Protein AF-A0A645CLB5-F1 (afdb_monomer_lite)

Organism: NCBI:txid1076179

Sequence (148 aa):
MIAGIDREADINIFFQENDLENLSQGNQISGFLIREYRLENLGNIKTSIDNQRQNLNGFGISIDDKNYWGIDSGFSLDVFIGEEFFRNLLQNKQTGCRQSIRDGSKIHLYADPHSFDYQTGVDYLEFCRDLILRQNNIPPKTPPCDGV

Structure (mmCIF, N/CA/C/O backbone):
data_AF-A0A645CLB5-F1
#
_entry.id   AF-A0A645CLB5-F1
#
loop_
_atom_site.group_PDB
_atom_site.id
_atom_site.type_symbol
_atom_site.label_atom_id
_atom_site.label_alt_id
_atom_site.label_comp_id
_atom_site.label_asym_id
_atom_site.label_entity_id
_atom_site.label_seq_id
_atom_site.pdbx_PDB_ins_code
_atom_site.Cartn_x
_atom_site.Cartn_y
_atom_site.Cartn_z
_atom_site.occupancy
_atom_site.B_iso_or_equiv
_atom_site.auth_seq_id
_atom_site.auth_comp_id
_atom_site.auth_asym_id
_atom_site.auth_atom_id
_atom_site.pdbx_PDB_model_num
ATOM 1 N N . MET A 1 1 ? -0.665 -8.200 -1.549 1.00 93.44 1 MET A N 1
ATOM 2 C CA . MET A 1 1 ? -0.470 -6.732 -1.606 1.00 93.44 1 MET A CA 1
ATOM 3 C C . MET A 1 1 ? 0.557 -6.347 -2.671 1.00 93.44 1 MET A C 1
ATOM 5 O O . MET A 1 1 ? 1.582 -7.018 -2.792 1.00 93.44 1 MET A O 1
ATOM 9 N N . ILE A 1 2 ? 0.317 -5.260 -3.409 1.00 93.50 2 ILE A N 1
ATOM 10 C CA . ILE A 1 2 ? 1.296 -4.619 -4.308 1.00 93.50 2 ILE A CA 1
ATOM 11 C C . ILE A 1 2 ? 1.291 -3.106 -4.075 1.00 93.50 2 ILE A C 1
ATOM 13 O O . ILE A 1 2 ? 0.246 -2.539 -3.763 1.00 93.50 2 ILE A O 1
ATOM 17 N N . ALA A 1 3 ? 2.448 -2.459 -4.189 1.00 93.81 3 ALA A N 1
ATOM 18 C CA . ALA A 1 3 ? 2.573 -1.023 -4.000 1.00 93.81 3 ALA A CA 1
ATOM 19 C C . ALA A 1 3 ? 3.469 -0.363 -5.051 1.00 93.81 3 ALA A C 1
ATOM 21 O O . ALA A 1 3 ? 4.414 -0.966 -5.571 1.00 93.81 3 ALA A O 1
ATOM 22 N N . GLY A 1 4 ? 3.176 0.905 -5.316 1.00 91.25 4 GLY A N 1
ATOM 23 C CA . GLY A 1 4 ? 3.893 1.758 -6.250 1.00 91.25 4 GLY A CA 1
ATOM 24 C C . GLY A 1 4 ? 4.309 3.073 -5.605 1.00 91.25 4 GLY A C 1
ATOM 25 O O . GLY A 1 4 ? 3.573 3.621 -4.789 1.00 91.25 4 GLY A O 1
ATOM 26 N N . ILE A 1 5 ? 5.499 3.561 -5.954 1.00 88.81 5 ILE A N 1
ATOM 27 C CA . ILE A 1 5 ? 5.908 4.946 -5.710 1.00 88.81 5 ILE A CA 1
ATOM 28 C C . ILE A 1 5 ? 5.826 5.693 -7.034 1.00 88.81 5 ILE A C 1
ATOM 30 O O . ILE A 1 5 ? 6.552 5.364 -7.987 1.00 88.81 5 ILE A O 1
ATOM 34 N N . ASP A 1 6 ? 4.975 6.710 -7.070 1.00 83.56 6 ASP A N 1
ATOM 35 C CA . ASP A 1 6 ? 4.764 7.528 -8.255 1.00 83.56 6 ASP A CA 1
ATOM 36 C C . ASP A 1 6 ? 5.853 8.611 -8.425 1.00 83.56 6 ASP A C 1
ATOM 38 O O . ASP A 1 6 ? 6.895 8.629 -7.756 1.00 83.56 6 ASP A O 1
ATOM 42 N N . ARG A 1 7 ? 5.654 9.516 -9.392 1.00 75.88 7 ARG A N 1
ATOM 43 C CA . ARG A 1 7 ? 6.591 10.619 -9.673 1.00 75.88 7 ARG A CA 1
ATOM 44 C C . ARG A 1 7 ? 6.575 11.715 -8.609 1.00 75.88 7 ARG A C 1
ATOM 46 O O . ARG A 1 7 ? 7.570 12.428 -8.486 1.00 75.88 7 ARG A O 1
ATOM 53 N N . GLU A 1 8 ? 5.479 11.848 -7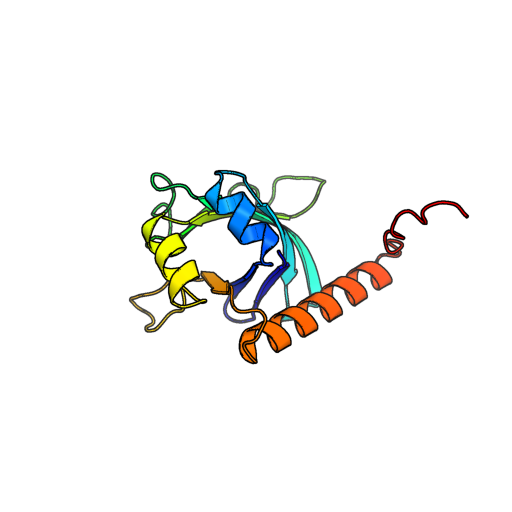.875 1.00 77.31 8 GLU A N 1
ATOM 54 C CA . GLU A 1 8 ? 5.294 12.828 -6.800 1.00 77.31 8 GLU A CA 1
ATOM 55 C C . GLU A 1 8 ? 5.826 12.304 -5.454 1.00 77.31 8 GLU A C 1
ATOM 57 O O . GLU A 1 8 ? 5.899 13.042 -4.468 1.00 77.31 8 GLU A O 1
ATOM 62 N N . ALA A 1 9 ? 6.324 11.062 -5.457 1.00 76.38 9 ALA A N 1
ATOM 63 C CA . ALA A 1 9 ? 6.777 10.312 -4.295 1.00 76.38 9 ALA A CA 1
ATOM 64 C C . ALA A 1 9 ? 5.645 10.002 -3.307 1.00 76.38 9 ALA A C 1
ATOM 66 O O . ALA A 1 9 ? 5.910 9.840 -2.110 1.00 76.38 9 ALA A O 1
ATOM 67 N N . ASP A 1 10 ? 4.419 9.901 -3.814 1.00 85.50 10 ASP A N 1
ATOM 68 C CA . ASP A 1 10 ? 3.314 9.291 -3.097 1.00 85.50 10 ASP A CA 1
ATOM 69 C C . ASP A 1 10 ? 3.365 7.766 -3.302 1.00 85.50 10 ASP A C 1
ATOM 71 O O . ASP A 1 10 ? 3.825 7.248 -4.325 1.00 85.50 10 ASP A O 1
ATOM 75 N N . ILE A 1 11 ? 2.968 7.038 -2.263 1.00 89.50 11 ILE A N 1
ATOM 76 C CA . ILE A 1 11 ? 3.005 5.584 -2.166 1.00 89.50 11 ILE A CA 1
ATOM 77 C C . ILE A 1 11 ? 1.573 5.078 -2.252 1.00 89.50 11 ILE A C 1
ATOM 79 O O . ILE A 1 11 ? 0.787 5.261 -1.324 1.00 89.50 11 ILE A O 1
ATOM 83 N N . ASN A 1 12 ? 1.243 4.406 -3.346 1.00 92.25 12 ASN A N 1
ATOM 84 C CA . ASN A 1 12 ? -0.051 3.769 -3.542 1.00 92.25 12 ASN A CA 1
ATOM 85 C C . ASN A 1 12 ? 0.060 2.294 -3.142 1.00 92.25 12 ASN A C 1
ATOM 87 O O . ASN A 1 12 ? 0.892 1.574 -3.688 1.00 92.25 12 ASN A O 1
ATOM 91 N N . ILE A 1 13 ? -0.752 1.844 -2.184 1.00 94.19 13 ILE A N 1
ATOM 92 C CA . ILE A 1 13 ? -0.745 0.477 -1.652 1.00 94.19 13 ILE A CA 1
ATOM 93 C C . ILE A 1 13 ? -2.097 -0.175 -1.928 1.00 94.19 13 ILE A C 1
ATOM 95 O O . ILE A 1 13 ? -3.129 0.287 -1.441 1.00 94.19 13 ILE A O 1
ATOM 99 N N . PHE A 1 14 ? -2.078 -1.278 -2.669 1.00 96.12 14 PHE A N 1
ATOM 100 C CA . PHE A 1 14 ? -3.264 -2.029 -3.061 1.00 96.12 14 PHE A CA 1
ATOM 101 C C . PHE A 1 14 ? -3.308 -3.359 -2.303 1.00 96.12 14 PHE A C 1
ATOM 103 O O . PHE A 1 14 ? -2.432 -4.223 -2.457 1.00 96.12 14 PHE A O 1
ATOM 110 N N . PHE A 1 15 ? -4.334 -3.514 -1.467 1.00 95.50 15 PHE A N 1
ATOM 111 C CA . PHE A 1 15 ? -4.577 -4.719 -0.678 1.00 95.50 15 PHE A CA 1
ATOM 112 C C . PHE A 1 15 ? -5.519 -5.664 -1.415 1.00 95.50 15 PHE A C 1
ATOM 114 O O . PHE A 1 15 ? -6.541 -5.238 -1.951 1.00 95.50 15 PHE A O 1
ATOM 121 N N . GLN A 1 16 ? -5.195 -6.951 -1.409 1.00 92.62 16 GLN A N 1
ATOM 122 C CA . GLN A 1 16 ? -6.129 -8.021 -1.748 1.00 92.62 16 GLN A CA 1
ATOM 123 C C . GLN A 1 16 ? -7.034 -8.313 -0.544 1.00 92.62 16 GLN A C 1
ATOM 125 O O . GLN A 1 16 ? -6.692 -7.986 0.593 1.00 92.62 16 GLN A O 1
ATOM 130 N N . GLU A 1 17 ? -8.166 -8.978 -0.768 1.00 88.69 17 GLU A N 1
ATOM 131 C CA . GLU A 1 17 ? -9.126 -9.307 0.297 1.00 88.69 17 GLU A CA 1
ATOM 132 C C . GLU A 1 17 ? -8.471 -10.080 1.457 1.00 88.69 17 GLU A C 1
ATOM 134 O O . GLU A 1 17 ? -8.587 -9.684 2.618 1.00 88.69 17 GLU A O 1
ATOM 139 N N . ASN A 1 18 ? -7.652 -11.086 1.134 1.00 92.94 18 ASN A N 1
ATOM 140 C CA . ASN A 1 18 ? -6.897 -11.859 2.124 1.00 92.94 18 ASN A CA 1
ATOM 141 C C . ASN A 1 18 ? -5.873 -11.013 2.901 1.00 92.94 18 ASN A C 1
ATOM 143 O O . ASN A 1 18 ? -5.543 -11.343 4.040 1.00 92.94 18 ASN A O 1
ATOM 147 N N . ASP A 1 19 ? -5.341 -9.932 2.321 1.00 95.19 19 ASP A N 1
ATOM 148 C CA . ASP A 1 19 ? -4.411 -9.054 3.041 1.00 95.19 19 ASP A CA 1
ATOM 149 C C . ASP A 1 19 ? -5.141 -8.331 4.185 1.00 95.19 19 ASP A C 1
ATOM 151 O O . ASP A 1 19 ? -4.623 -8.233 5.296 1.00 95.19 19 ASP A O 1
ATOM 155 N N . LEU A 1 20 ? -6.364 -7.855 3.927 1.00 94.94 20 LEU A N 1
ATOM 156 C CA . LEU A 1 20 ? -7.180 -7.127 4.903 1.00 94.94 20 LEU A CA 1
ATOM 157 C C . LEU A 1 20 ? -7.643 -8.035 6.043 1.00 94.94 20 LEU A C 1
ATOM 159 O O . LEU A 1 20 ? -7.608 -7.624 7.205 1.00 94.94 20 LEU A O 1
ATOM 163 N N . GLU A 1 21 ? -8.032 -9.274 5.730 1.00 95.06 21 GLU A N 1
ATOM 164 C CA . GLU A 1 21 ? -8.374 -10.269 6.748 1.00 95.06 21 GLU A CA 1
ATOM 165 C C . GLU A 1 21 ? -7.180 -10.523 7.677 1.00 95.06 21 GLU A C 1
ATOM 167 O O . GLU A 1 21 ? -7.298 -10.399 8.897 1.00 95.06 21 GLU A O 1
ATOM 172 N N . ASN A 1 22 ? -6.002 -10.777 7.110 1.00 96.00 22 ASN A N 1
ATOM 173 C CA . ASN A 1 22 ? -4.791 -11.010 7.889 1.00 96.00 22 ASN A CA 1
ATOM 174 C C . ASN A 1 22 ? -4.397 -9.798 8.751 1.00 96.00 22 ASN A C 1
ATOM 176 O O . ASN A 1 22 ? -4.041 -9.971 9.918 1.00 96.00 22 ASN A O 1
ATOM 180 N N . LEU A 1 23 ? -4.497 -8.574 8.218 1.00 96.06 23 LEU A N 1
ATOM 181 C CA . LEU A 1 23 ? -4.254 -7.351 8.993 1.00 96.06 23 LEU A CA 1
ATOM 182 C C . LEU A 1 23 ? -5.213 -7.239 10.182 1.00 96.06 23 LEU A C 1
ATOM 184 O O . LEU A 1 23 ? -4.782 -6.904 11.284 1.00 96.06 23 LEU A O 1
ATOM 188 N N . SER A 1 24 ? -6.496 -7.564 9.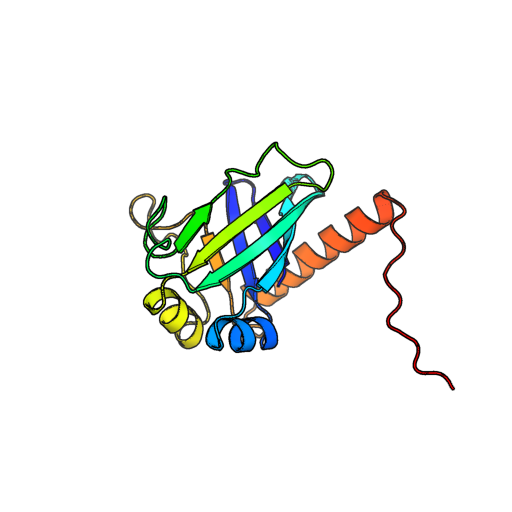989 1.00 94.94 24 SER A N 1
ATOM 189 C CA . SER A 1 24 ? -7.502 -7.525 11.060 1.00 94.94 24 SER A CA 1
ATOM 190 C C . SER A 1 24 ? -7.222 -8.520 12.195 1.00 94.94 24 SER A C 1
ATOM 192 O O . SER A 1 24 ? -7.632 -8.292 13.332 1.00 94.94 24 SER A O 1
ATOM 194 N N . GLN A 1 25 ? -6.471 -9.587 11.907 1.00 95.81 25 GLN A N 1
ATOM 195 C CA . GLN A 1 25 ? -6.005 -10.576 12.883 1.00 95.81 25 GLN A CA 1
ATOM 196 C C . GLN A 1 25 ? -4.695 -10.163 13.580 1.00 95.81 25 GLN A C 1
ATOM 198 O O . GLN A 1 25 ? -4.184 -10.901 14.420 1.00 95.81 25 GLN A O 1
ATOM 203 N N . GLY A 1 26 ? -4.145 -8.989 13.250 1.00 93.25 26 GLY A N 1
ATOM 204 C CA . GLY A 1 26 ? -2.892 -8.476 13.806 1.00 93.25 26 GLY A CA 1
ATOM 205 C C . GLY A 1 26 ? -1.634 -8.978 13.093 1.00 93.25 26 GLY A C 1
ATOM 206 O O . GLY A 1 26 ? -0.527 -8.734 13.574 1.00 93.25 26 GLY A O 1
ATOM 207 N N . ASN A 1 27 ? -1.773 -9.662 11.953 1.00 96.12 27 ASN A N 1
ATOM 208 C CA . ASN A 1 27 ? -0.626 -10.128 11.180 1.00 96.12 27 ASN A CA 1
ATOM 209 C C . ASN A 1 27 ? 0.004 -8.978 10.385 1.00 96.12 27 ASN A C 1
ATOM 211 O O . ASN A 1 27 ? -0.678 -8.065 9.921 1.00 96.12 27 ASN A O 1
ATOM 215 N N . GLN A 1 28 ? 1.319 -9.052 10.179 1.00 95.62 28 GLN A N 1
ATOM 216 C CA . GLN A 1 28 ? 2.017 -8.183 9.235 1.00 95.62 28 GLN A CA 1
ATOM 217 C C . GLN A 1 28 ? 1.912 -8.768 7.822 1.00 95.62 28 GLN A C 1
ATOM 219 O O . GLN A 1 28 ? 2.184 -9.950 7.615 1.00 95.62 28 GLN A O 1
ATOM 224 N N . ILE A 1 29 ? 1.579 -7.929 6.842 1.00 95.62 29 ILE A N 1
ATOM 225 C CA . ILE A 1 29 ? 1.507 -8.311 5.428 1.00 95.62 29 ILE A CA 1
ATOM 226 C C . ILE A 1 29 ? 2.703 -7.765 4.672 1.00 95.62 29 ILE A C 1
ATOM 228 O O . ILE A 1 29 ? 3.132 -6.648 4.926 1.00 95.62 29 ILE A O 1
ATOM 232 N N . SER A 1 30 ? 3.245 -8.552 3.742 1.00 93.31 30 SER A N 1
ATOM 233 C CA . SER A 1 30 ? 4.339 -8.143 2.856 1.00 93.31 30 SER A CA 1
ATOM 234 C C . SER A 1 30 ? 3.876 -8.106 1.401 1.00 93.31 30 SER A C 1
ATOM 236 O O . SER A 1 30 ? 3.041 -8.907 0.985 1.00 93.31 30 SER A O 1
ATOM 238 N N . GLY A 1 31 ? 4.433 -7.191 0.616 1.00 91.50 31 GLY A N 1
ATOM 239 C CA . GLY A 1 31 ? 4.134 -7.036 -0.802 1.00 91.50 31 GLY A CA 1
ATOM 240 C C . GLY A 1 31 ? 5.308 -6.463 -1.583 1.00 91.50 31 GLY A C 1
ATOM 241 O O . GLY A 1 31 ? 6.330 -6.085 -1.010 1.00 91.50 31 GLY A O 1
ATOM 242 N N . PHE A 1 32 ? 5.144 -6.403 -2.902 1.00 90.31 32 PHE A N 1
ATOM 243 C CA . PHE A 1 32 ? 6.131 -5.811 -3.804 1.00 90.31 32 PHE A CA 1
ATOM 244 C C . PHE A 1 32 ? 6.040 -4.292 -3.787 1.00 90.31 32 PHE A C 1
ATOM 246 O O . PHE A 1 32 ? 4.936 -3.749 -3.769 1.00 90.31 32 PHE A O 1
ATOM 253 N N . LEU A 1 33 ? 7.191 -3.625 -3.860 1.00 90.44 33 LEU A N 1
ATOM 254 C CA . LEU A 1 33 ? 7.274 -2.180 -3.997 1.00 90.44 33 LEU A CA 1
ATOM 255 C C . LEU A 1 33 ? 8.012 -1.788 -5.275 1.00 90.44 33 LEU A C 1
ATOM 257 O O . LEU A 1 33 ? 9.195 -2.089 -5.459 1.00 90.44 33 LEU A O 1
ATOM 261 N N . ILE A 1 34 ? 7.310 -1.065 -6.138 1.00 89.56 34 ILE A N 1
ATOM 262 C CA . ILE A 1 34 ? 7.782 -0.706 -7.473 1.00 89.56 34 ILE A CA 1
ATOM 263 C C . ILE A 1 34 ? 7.957 0.804 -7.564 1.00 89.56 34 ILE A C 1
ATOM 265 O O . ILE A 1 34 ? 7.082 1.570 -7.172 1.00 89.56 34 ILE A O 1
ATOM 269 N N . ARG A 1 35 ? 9.074 1.256 -8.135 1.00 86.81 35 ARG A N 1
ATOM 270 C CA . ARG A 1 35 ? 9.215 2.647 -8.575 1.00 86.81 35 ARG A CA 1
ATOM 271 C C . ARG A 1 35 ? 8.623 2.776 -9.972 1.00 86.81 35 ARG A C 1
ATOM 273 O O . ARG A 1 35 ? 9.278 2.443 -10.961 1.00 86.81 35 ARG A O 1
ATOM 280 N N . GLU A 1 36 ? 7.402 3.288 -10.054 1.00 84.12 36 GLU A N 1
ATOM 281 C CA . GLU A 1 36 ? 6.581 3.261 -11.269 1.00 84.12 36 GLU A CA 1
ATOM 282 C C . GLU A 1 36 ? 7.253 3.943 -12.461 1.00 84.12 36 GLU A C 1
ATOM 284 O O . GLU A 1 36 ? 7.298 3.412 -13.565 1.00 84.12 36 GLU A O 1
ATOM 289 N N . TYR A 1 37 ? 7.833 5.121 -12.244 1.00 78.00 37 TYR A N 1
ATOM 290 C CA . TYR A 1 37 ? 8.371 5.939 -13.331 1.00 78.00 37 TYR A CA 1
ATOM 291 C C . TYR A 1 37 ? 9.758 5.515 -13.823 1.00 78.00 37 TYR A C 1
ATOM 293 O O . TYR A 1 37 ? 10.213 6.032 -14.844 1.00 78.00 37 TYR A O 1
ATOM 301 N N . ARG A 1 38 ? 10.446 4.626 -13.097 1.00 80.69 38 ARG A N 1
ATOM 302 C CA . ARG A 1 38 ? 11.719 4.028 -13.535 1.00 80.69 38 ARG A CA 1
ATOM 303 C C . ARG A 1 38 ? 11.595 2.556 -13.890 1.00 80.69 38 ARG A C 1
ATOM 305 O O . ARG A 1 38 ? 12.567 2.009 -14.395 1.00 80.69 38 ARG A O 1
ATOM 312 N N . LEU A 1 39 ? 10.432 1.948 -13.642 1.00 79.06 39 LEU A N 1
ATOM 313 C CA . LEU A 1 39 ? 10.214 0.512 -13.802 1.00 79.06 39 LEU A CA 1
ATOM 314 C C . LEU A 1 39 ? 11.291 -0.279 -13.052 1.00 79.06 39 LEU A C 1
ATOM 316 O O . LEU A 1 39 ? 11.963 -1.138 -13.609 1.00 79.06 39 LEU A O 1
ATOM 320 N N . GLU A 1 40 ? 11.487 0.068 -11.782 1.00 80.06 40 GLU A N 1
ATOM 321 C CA . GLU A 1 40 ? 12.525 -0.506 -10.929 1.00 80.06 40 GLU A CA 1
ATOM 322 C C . GLU A 1 40 ? 11.869 -1.214 -9.741 1.00 80.06 40 GLU A C 1
ATOM 324 O O . GLU A 1 40 ? 10.999 -0.642 -9.076 1.00 80.06 40 GLU A O 1
ATOM 329 N N . ASN A 1 41 ? 12.282 -2.455 -9.465 1.00 77.38 41 ASN A N 1
ATOM 330 C CA . ASN A 1 41 ? 11.911 -3.120 -8.219 1.00 77.38 41 ASN A CA 1
ATOM 331 C C . ASN A 1 41 ? 12.773 -2.518 -7.117 1.00 77.38 41 ASN A C 1
ATOM 333 O O . ASN A 1 41 ? 13.986 -2.722 -7.108 1.00 77.38 41 ASN A O 1
ATOM 337 N N . LEU A 1 42 ? 12.147 -1.779 -6.207 1.00 76.44 42 LEU A N 1
ATOM 338 C CA . LEU A 1 42 ? 12.859 -1.263 -5.048 1.00 76.44 42 LEU A CA 1
ATOM 339 C C . LEU A 1 42 ? 13.109 -2.413 -4.078 1.00 76.44 42 LEU A C 1
ATOM 341 O O . LEU A 1 42 ? 14.238 -2.619 -3.634 1.00 76.44 42 LEU A O 1
ATOM 345 N N . GLY A 1 43 ? 12.071 -3.198 -3.807 1.00 84.75 43 GLY A N 1
ATOM 346 C CA . GLY A 1 43 ? 12.127 -4.354 -2.932 1.00 84.75 43 GLY A CA 1
ATOM 347 C C . GLY A 1 43 ? 10.751 -4.652 -2.356 1.00 84.75 43 GLY A C 1
ATOM 348 O O . GLY A 1 43 ? 9.779 -4.796 -3.098 1.00 84.75 43 GLY A O 1
ATOM 349 N N . ASN A 1 44 ? 10.663 -4.751 -1.033 1.00 88.12 44 ASN A N 1
ATOM 350 C CA . ASN A 1 44 ? 9.437 -5.133 -0.345 1.00 88.12 44 ASN A CA 1
ATOM 351 C C . ASN A 1 44 ? 8.846 -3.977 0.460 1.00 88.12 44 ASN A C 1
ATOM 353 O O . ASN A 1 44 ? 9.544 -3.106 0.974 1.00 88.12 44 ASN 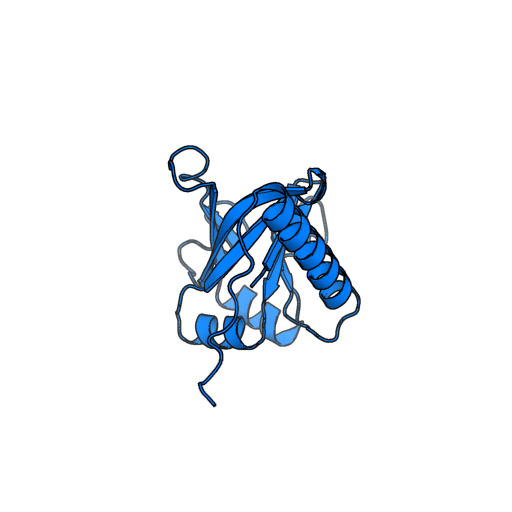A O 1
ATOM 357 N N . ILE A 1 45 ? 7.534 -4.021 0.622 1.00 90.94 45 ILE A N 1
ATOM 358 C CA . ILE A 1 45 ? 6.794 -3.191 1.562 1.00 90.94 45 ILE A CA 1
ATOM 359 C C . ILE A 1 45 ? 6.106 -4.106 2.566 1.00 90.94 45 ILE A C 1
ATOM 361 O O . ILE A 1 45 ? 5.601 -5.169 2.197 1.00 90.94 45 ILE A O 1
ATOM 365 N N . LYS A 1 46 ? 6.102 -3.713 3.834 1.00 94.31 46 LYS A N 1
ATOM 366 C CA . LYS A 1 46 ? 5.400 -4.414 4.901 1.00 94.31 46 LYS A CA 1
ATOM 367 C C . LYS A 1 46 ? 4.379 -3.495 5.531 1.00 94.31 46 LYS A C 1
ATOM 369 O O . LYS A 1 46 ? 4.633 -2.309 5.696 1.00 94.31 46 LYS A O 1
ATOM 374 N N . THR A 1 47 ? 3.240 -4.037 5.919 1.00 95.31 47 THR A N 1
ATOM 375 C CA . THR A 1 47 ? 2.156 -3.267 6.518 1.00 95.31 47 THR A CA 1
ATOM 376 C C . THR A 1 47 ? 1.630 -3.973 7.753 1.00 95.31 47 THR A C 1
ATOM 378 O O . THR A 1 47 ? 1.432 -5.187 7.739 1.00 95.31 47 THR A O 1
ATOM 381 N N . SER A 1 48 ? 1.398 -3.212 8.819 1.00 96.56 48 SER A N 1
ATOM 382 C CA . SER A 1 48 ? 0.785 -3.696 10.055 1.00 96.56 48 SER A CA 1
ATOM 383 C C . SER A 1 48 ? -0.110 -2.631 10.680 1.00 96.56 48 SER A C 1
ATOM 385 O O . SER A 1 48 ? 0.091 -1.433 10.470 1.00 96.56 48 SER A O 1
ATOM 387 N N . ILE A 1 49 ? -1.067 -3.063 11.500 1.00 96.25 49 ILE A N 1
ATOM 388 C CA . ILE A 1 49 ? -1.849 -2.158 12.344 1.00 96.25 49 ILE A CA 1
ATOM 389 C C . ILE A 1 49 ? -1.044 -1.861 13.615 1.00 96.25 49 ILE A C 1
ATOM 391 O O . ILE A 1 49 ? -0.682 -2.783 14.341 1.00 96.25 49 ILE A O 1
ATOM 395 N N . ASP A 1 50 ? -0.740 -0.589 13.880 1.00 95.38 50 ASP A N 1
ATOM 396 C CA . ASP A 1 50 ? 0.016 -0.167 15.067 1.00 95.38 50 ASP A CA 1
ATOM 397 C C . ASP A 1 50 ? -0.345 1.271 15.480 1.00 95.38 50 ASP A C 1
ATOM 399 O O . ASP A 1 50 ? 0.124 2.258 14.906 1.00 95.38 50 ASP A O 1
ATOM 403 N N . ASN A 1 51 ? -1.153 1.395 16.536 1.00 92.06 51 ASN A N 1
ATOM 404 C CA . ASN A 1 51 ? -1.597 2.686 17.065 1.00 92.06 51 ASN A CA 1
ATOM 405 C C . ASN A 1 51 ? -0.488 3.510 17.736 1.00 92.06 51 ASN A C 1
ATOM 407 O O . ASN A 1 51 ? -0.655 4.721 17.893 1.00 92.06 51 ASN A O 1
ATOM 411 N N . GLN A 1 52 ? 0.611 2.887 18.167 1.00 91.62 52 GLN A N 1
ATOM 412 C CA . GLN A 1 52 ? 1.732 3.600 18.783 1.00 91.62 52 GLN A CA 1
ATOM 413 C C . GLN A 1 52 ? 2.616 4.234 17.711 1.00 91.62 52 GLN A C 1
ATOM 415 O O . GLN A 1 52 ? 3.116 5.344 17.891 1.00 91.62 52 GLN A O 1
ATOM 420 N N . ARG A 1 53 ? 2.789 3.540 16.582 1.00 89.75 53 ARG A N 1
ATOM 421 C CA . ARG A 1 53 ? 3.668 3.969 15.489 1.00 89.75 53 ARG A CA 1
ATOM 422 C C . ARG A 1 53 ? 2.959 4.743 14.384 1.00 89.75 53 ARG A C 1
ATOM 424 O O . ARG A 1 53 ? 3.644 5.408 13.613 1.00 89.75 53 ARG A O 1
ATOM 431 N N . GLN A 1 54 ? 1.626 4.756 14.328 1.00 84.75 54 GLN A N 1
ATOM 432 C CA . GLN A 1 54 ? 0.844 5.438 13.277 1.00 84.75 54 GLN A CA 1
ATOM 433 C C . GLN A 1 54 ? 1.171 6.933 13.064 1.00 84.75 54 GLN A C 1
ATOM 435 O O . GLN A 1 54 ? 0.892 7.468 11.997 1.00 84.75 54 GLN A O 1
ATOM 440 N N . ASN A 1 55 ? 1.763 7.611 14.058 1.00 83.50 55 ASN A N 1
ATOM 441 C CA . ASN A 1 55 ? 2.069 9.048 14.021 1.00 83.50 55 ASN A CA 1
ATOM 442 C C . ASN A 1 55 ? 3.579 9.365 14.032 1.00 83.50 55 ASN A C 1
ATOM 444 O O . ASN A 1 55 ? 3.974 10.455 14.437 1.00 83.50 55 ASN A O 1
ATOM 448 N N . LEU A 1 56 ? 4.444 8.424 13.625 1.00 82.50 56 LEU A N 1
ATOM 449 C CA . LEU A 1 56 ? 5.901 8.647 13.592 1.00 82.50 56 LEU A CA 1
ATOM 450 C C . LEU A 1 56 ? 6.309 9.791 12.648 1.00 82.50 56 LEU A C 1
ATOM 452 O O . LEU A 1 56 ? 7.097 10.656 13.021 1.00 82.50 56 LEU A O 1
ATOM 456 N N . ASN A 1 57 ? 5.791 9.782 11.421 1.00 75.81 57 ASN A N 1
ATOM 457 C CA . ASN A 1 57 ? 6.075 10.777 10.377 1.00 75.81 57 ASN A CA 1
ATOM 458 C C . ASN A 1 57 ? 4.862 11.060 9.473 1.00 75.81 57 ASN A C 1
ATOM 460 O O . ASN A 1 57 ? 5.004 11.629 8.391 1.00 75.81 57 ASN A O 1
ATOM 464 N N . GLY A 1 58 ? 3.672 10.668 9.918 1.00 73.25 58 GLY A N 1
ATOM 465 C CA . GLY A 1 58 ? 2.411 10.904 9.233 1.00 73.25 58 GLY A CA 1
ATOM 466 C C . GLY A 1 58 ? 1.283 11.097 10.238 1.00 73.25 58 GLY A C 1
ATOM 467 O O . GLY A 1 58 ? 1.522 11.156 11.444 1.00 73.25 58 GLY A O 1
ATOM 468 N N . PHE A 1 59 ? 0.060 11.226 9.734 1.00 79.56 59 PHE A N 1
ATOM 469 C CA . PHE A 1 59 ? -1.143 11.356 10.550 1.00 79.56 59 PHE A CA 1
ATOM 470 C C . PHE A 1 59 ? -1.999 10.106 10.352 1.00 79.56 59 PHE A C 1
ATOM 472 O O . PHE A 1 59 ? -2.593 9.924 9.290 1.00 79.56 59 PHE A O 1
ATOM 479 N N . GLY A 1 60 ? -1.980 9.210 11.339 1.00 81.81 60 GLY A N 1
ATOM 480 C CA . GLY A 1 60 ? -2.713 7.941 11.335 1.00 81.81 60 GLY A CA 1
ATOM 481 C C . GLY A 1 60 ? -2.186 6.852 10.393 1.00 81.81 60 GLY A C 1
ATOM 482 O O . GLY A 1 60 ? -2.595 5.696 10.506 1.00 81.81 60 GLY A O 1
ATOM 483 N N . ILE A 1 61 ? -1.257 7.189 9.498 1.00 87.56 61 ILE A N 1
ATOM 484 C CA . ILE A 1 61 ? -0.480 6.244 8.693 1.00 87.56 61 ILE A CA 1
ATOM 485 C C . ILE A 1 61 ? 0.955 6.761 8.633 1.00 87.56 61 ILE A C 1
ATOM 487 O O . ILE A 1 61 ? 1.173 7.903 8.219 1.00 87.56 61 ILE A O 1
ATOM 491 N N . SER A 1 62 ? 1.926 5.932 9.005 1.00 88.31 62 SER A N 1
ATOM 492 C CA . SER A 1 62 ? 3.345 6.296 9.010 1.00 88.31 62 SER A CA 1
ATOM 493 C C . SER A 1 62 ? 4.213 5.286 8.266 1.00 88.31 62 SER A C 1
ATOM 495 O O . SER A 1 62 ? 3.789 4.166 7.979 1.00 88.31 62 SER A O 1
ATOM 497 N N . ILE A 1 63 ? 5.444 5.703 7.977 1.00 87.88 63 ILE A N 1
ATOM 498 C CA . ILE A 1 63 ? 6.505 4.894 7.377 1.00 87.88 63 ILE A CA 1
ATOM 499 C C . ILE A 1 63 ? 7.692 4.834 8.338 1.00 87.88 63 ILE A C 1
ATOM 501 O O . ILE A 1 63 ? 8.098 5.864 8.872 1.00 87.88 63 ILE A O 1
ATOM 505 N N . ASP A 1 64 ? 8.309 3.668 8.494 1.00 86.31 64 ASP A N 1
ATOM 506 C CA . ASP A 1 64 ? 9.702 3.571 8.933 1.00 86.31 64 ASP A CA 1
ATOM 507 C C . ASP A 1 64 ? 10.560 3.096 7.754 1.00 86.31 64 ASP A C 1
ATOM 509 O O . ASP A 1 64 ? 10.388 1.998 7.219 1.00 86.31 64 ASP A O 1
ATOM 513 N N . ASP A 1 65 ? 11.464 3.973 7.326 1.00 75.25 65 ASP A N 1
ATOM 514 C CA . ASP A 1 65 ? 12.410 3.767 6.239 1.00 75.25 65 ASP A CA 1
ATOM 515 C C . ASP A 1 65 ? 13.849 3.637 6.757 1.00 75.25 65 ASP A C 1
ATOM 517 O O . ASP A 1 65 ? 14.794 3.726 5.986 1.00 75.25 65 ASP A O 1
ATOM 521 N N . LYS A 1 66 ? 14.089 3.371 8.048 1.00 70.56 66 LYS A N 1
ATOM 522 C CA . LYS A 1 66 ? 15.468 3.232 8.569 1.00 70.56 66 LYS A CA 1
ATOM 523 C C . LYS A 1 66 ? 16.290 2.150 7.866 1.00 70.56 66 LYS A C 1
ATOM 525 O O . LYS A 1 66 ? 17.517 2.208 7.879 1.00 70.56 66 LYS A O 1
ATOM 530 N N . ASN A 1 67 ? 15.629 1.199 7.210 1.00 61.59 67 ASN A N 1
ATOM 531 C CA . ASN A 1 67 ? 16.261 0.150 6.414 1.00 61.59 67 ASN A CA 1
ATOM 532 C C . ASN A 1 67 ? 16.518 0.550 4.940 1.00 61.59 67 ASN A C 1
ATOM 534 O O . ASN A 1 67 ? 16.868 -0.311 4.136 1.00 61.59 67 ASN A O 1
ATOM 538 N N . TYR A 1 68 ? 16.402 1.838 4.582 1.00 60.81 68 TYR A N 1
ATOM 539 C CA . TYR A 1 68 ? 16.514 2.374 3.212 1.00 60.81 68 TYR A CA 1
ATOM 540 C C . TYR A 1 68 ? 17.838 2.029 2.500 1.00 60.81 68 TYR A C 1
ATOM 542 O O . TYR A 1 68 ? 17.848 1.878 1.281 1.00 60.81 68 TYR A O 1
ATOM 550 N N . TRP A 1 69 ? 18.951 1.880 3.229 1.00 51.81 69 TRP A N 1
ATOM 551 C CA . TRP A 1 69 ? 20.298 1.708 2.645 1.00 51.81 69 TRP A CA 1
ATOM 552 C C . TRP A 1 69 ? 21.050 0.453 3.119 1.00 51.81 69 TRP A C 1
ATOM 554 O O . TRP A 1 69 ? 22.222 0.283 2.795 1.00 51.81 69 TRP A O 1
ATOM 564 N N . GLY A 1 70 ? 20.422 -0.386 3.946 1.00 42.59 70 GLY A N 1
ATOM 565 C CA . GLY A 1 70 ? 21.164 -1.244 4.876 1.00 42.59 70 GLY A CA 1
ATOM 566 C C . GLY A 1 70 ? 21.274 -2.728 4.542 1.00 42.59 70 GLY A C 1
ATOM 567 O O . GLY A 1 70 ? 21.894 -3.440 5.326 1.00 42.59 70 GLY A O 1
ATOM 568 N N . ILE A 1 71 ? 20.668 -3.230 3.463 1.00 45.91 71 ILE A N 1
ATOM 569 C CA . ILE A 1 71 ? 20.583 -4.683 3.262 1.00 45.91 71 ILE A CA 1
ATOM 570 C C . ILE A 1 71 ? 20.986 -5.099 1.851 1.00 45.91 71 ILE A C 1
ATOM 572 O O . ILE A 1 71 ? 20.391 -4.660 0.868 1.00 45.91 71 ILE A O 1
ATOM 576 N N . ASP A 1 72 ? 21.916 -6.056 1.782 1.00 48.22 72 ASP A N 1
ATOM 577 C CA . ASP A 1 72 ? 22.299 -6.824 0.586 1.00 48.22 72 ASP A CA 1
ATOM 578 C C . ASP A 1 72 ? 21.099 -7.538 -0.091 1.00 48.22 72 ASP A C 1
ATOM 580 O O . ASP A 1 72 ? 21.233 -8.111 -1.169 1.00 48.22 72 ASP A O 1
ATOM 584 N N . SER A 1 73 ? 19.912 -7.505 0.531 1.00 49.84 73 SER A N 1
ATOM 585 C CA . SER A 1 73 ? 18.665 -8.149 0.103 1.00 49.84 73 SER A CA 1
ATOM 586 C C . SER A 1 73 ? 17.598 -7.207 -0.488 1.00 49.84 73 SER A C 1
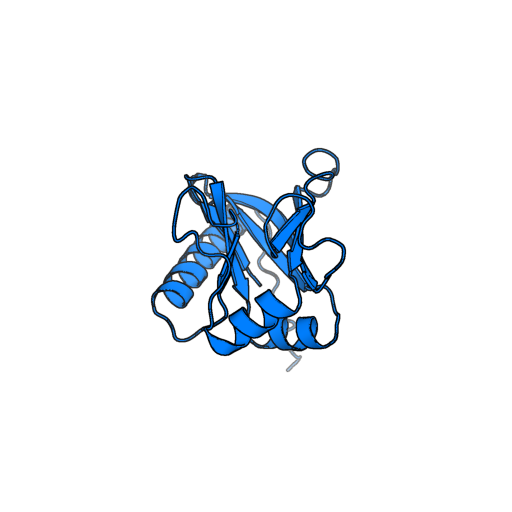ATOM 588 O O . SER A 1 73 ? 16.475 -7.653 -0.720 1.00 49.84 73 SER A O 1
ATOM 590 N N . GLY A 1 74 ? 17.909 -5.928 -0.727 1.00 62.09 74 GLY A N 1
ATOM 591 C CA . GLY A 1 74 ? 16.989 -4.967 -1.357 1.00 62.09 74 GLY A CA 1
ATOM 592 C C . GLY A 1 74 ? 16.200 -4.084 -0.379 1.00 62.09 74 GLY A C 1
ATOM 593 O O . GLY A 1 74 ? 16.196 -4.308 0.831 1.00 62.09 74 GLY A O 1
ATOM 594 N N . PHE A 1 75 ? 15.557 -3.043 -0.917 1.00 76.69 75 PHE A N 1
ATOM 595 C CA . PHE A 1 75 ? 14.825 -2.011 -0.171 1.00 76.69 75 PHE A CA 1
ATOM 596 C C . PHE A 1 75 ? 13.664 -2.615 0.634 1.00 76.69 75 PHE A C 1
ATOM 598 O O . PHE A 1 75 ? 12.916 -3.446 0.118 1.00 76.69 75 PHE A O 1
ATOM 605 N N . SER A 1 76 ? 13.470 -2.172 1.879 1.00 82.38 76 SER A N 1
ATOM 606 C CA . SER A 1 76 ? 12.301 -2.536 2.688 1.00 82.38 76 SER A CA 1
ATOM 607 C C . SER A 1 76 ? 11.675 -1.292 3.301 1.00 82.38 76 SER A C 1
ATOM 609 O O . SER A 1 76 ? 12.372 -0.507 3.942 1.00 82.38 76 SER A O 1
ATOM 611 N N . LEU A 1 77 ? 10.362 -1.153 3.139 1.00 88.00 77 LEU A N 1
ATOM 612 C CA . LEU A 1 77 ? 9.561 -0.073 3.713 1.00 88.00 77 LEU A CA 1
ATOM 613 C C . LEU A 1 77 ? 8.545 -0.661 4.692 1.00 88.00 77 LEU A C 1
ATOM 615 O O . LEU A 1 77 ? 7.744 -1.499 4.283 1.00 88.00 77 LEU A O 1
ATOM 619 N N . ASP A 1 78 ? 8.542 -0.216 5.945 1.00 91.56 78 ASP A N 1
ATOM 620 C CA . ASP A 1 78 ? 7.523 -0.629 6.914 1.00 91.56 78 ASP A CA 1
ATOM 621 C C . ASP A 1 78 ? 6.453 0.465 7.036 1.00 91.56 78 ASP A C 1
ATOM 623 O O . ASP A 1 78 ? 6.775 1.631 7.247 1.00 91.56 78 ASP A O 1
ATOM 627 N N . VAL A 1 79 ? 5.180 0.091 6.911 1.00 92.81 79 VAL A N 1
ATOM 628 C CA . VAL A 1 79 ? 4.012 0.977 7.001 1.00 92.81 79 VAL A CA 1
ATOM 629 C C . VAL A 1 79 ? 3.162 0.596 8.205 1.00 92.81 79 VAL A C 1
ATOM 631 O O . VAL A 1 79 ? 2.751 -0.557 8.351 1.00 92.81 79 VAL A O 1
ATOM 634 N N . PHE A 1 80 ? 2.848 1.583 9.040 1.00 93.75 80 PHE A N 1
ATOM 635 C CA . PHE A 1 80 ? 2.031 1.404 10.238 1.00 93.75 80 PHE A CA 1
ATOM 636 C C . PHE A 1 80 ? 0.709 2.146 10.084 1.00 93.75 80 PHE A C 1
ATOM 638 O O . PHE A 1 80 ? 0.697 3.365 9.911 1.00 93.75 80 PHE A O 1
ATOM 645 N N . ILE A 1 81 ? -0.402 1.414 10.158 1.00 93.81 81 ILE A N 1
ATOM 646 C CA . ILE A 1 81 ? -1.758 1.951 10.016 1.00 93.81 81 ILE A CA 1
ATOM 647 C C . ILE A 1 81 ? -2.407 2.022 11.401 1.00 93.81 81 ILE A C 1
ATOM 649 O O . ILE A 1 81 ? -2.411 1.043 12.144 1.00 93.81 81 ILE A O 1
ATOM 653 N N . GLY A 1 82 ? -2.987 3.165 11.753 1.00 93.62 82 GLY A N 1
ATOM 654 C CA . GLY A 1 82 ? -3.853 3.285 12.920 1.00 93.62 82 GLY A CA 1
ATOM 655 C C . GLY A 1 82 ? -5.145 2.494 12.771 1.00 93.62 82 GLY A C 1
ATOM 656 O O . GLY A 1 82 ? -5.712 2.421 11.683 1.00 93.62 82 GLY A O 1
ATOM 657 N N . GLU A 1 83 ? -5.687 1.962 13.863 1.00 94.94 83 GLU A N 1
ATOM 658 C CA . GLU A 1 83 ? -6.949 1.213 13.816 1.00 94.94 83 GLU A CA 1
ATOM 659 C C . GLU A 1 83 ? -8.110 2.027 13.235 1.00 94.94 83 GLU A C 1
ATOM 661 O O . GLU A 1 83 ? -8.947 1.489 12.515 1.00 94.94 83 GLU A O 1
ATOM 666 N N . GLU A 1 84 ? -8.181 3.325 13.538 1.00 91.56 84 GLU A N 1
ATOM 667 C CA . GLU A 1 84 ? -9.214 4.202 12.982 1.00 91.56 84 GLU A CA 1
ATOM 668 C C . GLU A 1 84 ? -9.079 4.335 11.463 1.00 91.56 84 GLU A C 1
ATOM 670 O O . GLU A 1 84 ? -10.063 4.199 10.738 1.00 91.56 84 GLU A O 1
ATOM 675 N N . PHE A 1 85 ? -7.854 4.505 10.967 1.00 91.25 85 PHE A N 1
ATOM 676 C CA . PHE A 1 85 ? -7.580 4.566 9.535 1.00 91.25 85 PHE A CA 1
ATOM 677 C C . PHE A 1 85 ? -7.853 3.232 8.846 1.00 91.25 85 PHE A C 1
ATOM 679 O O . PHE A 1 85 ? -8.397 3.224 7.745 1.00 91.25 85 PHE A O 1
ATOM 686 N N . PHE A 1 86 ? -7.555 2.111 9.502 1.00 95.00 86 PHE A N 1
ATOM 687 C CA . PHE A 1 86 ? -7.901 0.790 8.991 1.00 95.00 86 PHE A CA 1
ATOM 688 C C . PHE A 1 86 ? -9.421 0.583 8.926 1.00 95.00 86 PHE A C 1
ATOM 690 O O . PHE A 1 86 ? -9.934 0.127 7.907 1.00 95.00 86 PHE A O 1
ATOM 697 N N . ARG A 1 87 ? -10.177 0.996 9.952 1.00 94.50 87 ARG A N 1
ATOM 698 C CA . ARG A 1 87 ? -11.651 0.989 9.898 1.00 94.50 87 ARG A CA 1
ATOM 699 C C . ARG A 1 87 ? -12.176 1.844 8.743 1.00 94.50 87 ARG A C 1
ATOM 701 O O . ARG A 1 87 ? -13.046 1.388 8.003 1.00 94.50 87 ARG A O 1
ATOM 708 N N . ASN A 1 88 ? -11.608 3.034 8.546 1.00 91.56 88 ASN A N 1
ATOM 709 C CA . ASN A 1 88 ? -11.958 3.909 7.428 1.00 91.56 88 ASN A CA 1
ATOM 710 C C . ASN A 1 88 ? -11.639 3.260 6.075 1.00 91.56 88 ASN A C 1
ATOM 712 O O . ASN A 1 88 ? -12.449 3.360 5.158 1.00 91.56 88 ASN A O 1
ATOM 716 N N . LEU A 1 89 ? -10.513 2.548 5.956 1.00 92.94 89 LEU A N 1
ATOM 717 C CA . LEU A 1 89 ? -10.169 1.777 4.760 1.00 92.94 89 LEU A CA 1
ATOM 718 C C . LEU A 1 89 ? -11.217 0.699 4.469 1.00 92.94 89 LEU A C 1
ATOM 720 O O . LEU A 1 89 ? -11.654 0.571 3.333 1.00 92.94 89 LEU A O 1
ATOM 724 N N . LEU A 1 90 ? -11.666 -0.054 5.476 1.00 94.06 90 LEU A N 1
ATOM 725 C CA . LEU A 1 90 ? -12.671 -1.104 5.274 1.00 94.06 90 LEU A CA 1
ATOM 726 C C . LEU A 1 90 ? -14.036 -0.549 4.836 1.00 94.06 90 LEU A C 1
ATOM 728 O O . LEU A 1 90 ? -14.727 -1.185 4.033 1.00 94.06 90 LEU A O 1
ATOM 732 N N . GLN A 1 91 ? -14.412 0.622 5.359 1.00 93.38 91 GLN A N 1
ATOM 733 C CA . GLN A 1 91 ? -15.689 1.284 5.082 1.00 93.38 91 GLN A CA 1
ATOM 734 C C . GLN A 1 91 ? -15.694 2.008 3.735 1.00 93.38 91 GLN A C 1
ATOM 736 O O . GLN A 1 91 ? -16.563 1.760 2.905 1.00 93.38 91 GLN A O 1
ATOM 741 N N . ASN A 1 92 ? -14.711 2.879 3.516 1.00 90.88 92 ASN A N 1
ATOM 742 C CA . ASN A 1 92 ? -14.645 3.760 2.349 1.00 90.88 92 ASN A CA 1
ATOM 743 C C . ASN A 1 92 ? -13.886 3.133 1.180 1.00 90.88 92 ASN A C 1
ATOM 745 O O . ASN A 1 92 ? -13.809 3.728 0.110 1.00 90.88 92 ASN A O 1
ATOM 749 N N . LYS A 1 93 ? -13.277 1.964 1.408 1.00 92.38 93 LYS A N 1
ATOM 750 C CA . LYS A 1 93 ? -12.416 1.227 0.477 1.00 92.38 93 LYS A CA 1
ATOM 751 C C . LYS A 1 93 ? -11.156 1.954 0.012 1.00 92.38 93 LYS A C 1
ATOM 753 O O . LYS A 1 93 ? -10.364 1.391 -0.740 1.00 92.38 93 LYS A O 1
ATOM 758 N N . GLN A 1 94 ? -10.931 3.160 0.516 1.00 90.44 94 GLN A N 1
ATOM 759 C CA . GLN A 1 94 ? -9.708 3.924 0.354 1.00 90.44 94 GLN A CA 1
ATOM 760 C C . GLN A 1 94 ? -9.473 4.826 1.568 1.00 90.44 94 GLN A C 1
ATOM 762 O O . GLN A 1 94 ? -10.424 5.278 2.212 1.00 90.44 94 GLN A O 1
ATOM 767 N N . THR A 1 95 ? -8.211 5.091 1.898 1.00 88.81 95 THR A N 1
ATOM 768 C CA . THR A 1 95 ? -7.833 6.061 2.939 1.00 88.81 95 THR A CA 1
ATOM 769 C C . THR A 1 95 ? -6.418 6.593 2.708 1.00 88.81 95 THR A C 1
ATOM 771 O O . THR A 1 95 ? -5.675 6.075 1.879 1.00 88.81 95 THR A O 1
ATOM 774 N N . GLY A 1 96 ? -6.032 7.635 3.445 1.00 79.12 96 GLY A N 1
ATOM 775 C CA . GLY A 1 96 ? -4.696 8.236 3.366 1.00 79.12 96 GLY A CA 1
ATOM 776 C C . GLY A 1 96 ? -4.492 9.210 2.200 1.00 79.12 96 GLY A C 1
ATOM 777 O O . GLY A 1 96 ? -3.515 9.954 2.212 1.00 79.12 96 GLY A O 1
ATOM 778 N N . CYS A 1 97 ? -5.438 9.275 1.255 1.00 71.19 97 CYS A N 1
ATOM 779 C CA . CYS A 1 97 ? -5.455 10.223 0.141 1.00 71.19 97 CYS A CA 1
ATOM 780 C C . CYS A 1 97 ? -5.339 11.677 0.619 1.00 71.19 97 CYS A C 1
ATOM 782 O O . CYS A 1 97 ? -6.152 12.149 1.420 1.00 71.19 97 CYS A O 1
ATOM 784 N N . ARG A 1 98 ? -4.360 12.413 0.085 1.00 64.44 98 ARG A N 1
ATOM 785 C CA . ARG A 1 98 ? -4.247 13.862 0.293 1.00 64.44 98 ARG A CA 1
ATOM 786 C C . ARG A 1 98 ? -5.422 14.593 -0.341 1.00 64.44 98 ARG A C 1
ATOM 788 O O . ARG A 1 98 ? -5.512 14.700 -1.557 1.00 64.44 98 ARG A O 1
ATOM 795 N N . GLN A 1 99 ? -6.284 15.172 0.490 1.00 54.75 99 GLN A N 1
ATOM 796 C CA . GLN A 1 99 ? -7.280 16.145 0.026 1.00 54.75 99 GLN A CA 1
ATOM 797 C C . GLN A 1 99 ? -6.703 17.572 -0.043 1.00 54.75 99 GLN A C 1
ATOM 799 O O . GLN A 1 99 ? -7.240 18.426 -0.744 1.00 54.75 99 GLN A O 1
ATOM 804 N N . SER A 1 100 ? -5.590 17.842 0.655 1.00 47.47 100 SER A N 1
ATOM 805 C CA . SER A 1 100 ? -4.865 19.118 0.620 1.00 47.47 100 SER A CA 1
ATOM 806 C C . SER A 1 100 ? -3.363 18.913 0.894 1.00 47.47 100 SER A C 1
ATOM 808 O O . SER A 1 100 ? -2.973 17.937 1.533 1.00 47.47 100 SER A O 1
ATOM 810 N N . ILE A 1 101 ? -2.512 19.865 0.472 1.00 49.97 101 ILE A N 1
ATOM 811 C CA . ILE A 1 101 ? -1.058 19.889 0.775 1.00 49.97 101 ILE A CA 1
ATOM 812 C C . ILE A 1 101 ? -0.788 19.920 2.295 1.00 49.97 101 ILE A C 1
ATOM 814 O O . ILE A 1 101 ? 0.310 19.588 2.738 1.00 49.97 101 ILE A O 1
ATOM 818 N N . ARG A 1 102 ? -1.778 20.328 3.101 1.00 46.59 102 ARG A N 1
ATOM 819 C CA . ARG A 1 102 ? -1.661 20.462 4.557 1.00 46.59 102 ARG A CA 1
ATOM 820 C C . ARG A 1 102 ? -2.199 19.255 5.333 1.00 46.59 102 ARG A C 1
ATOM 822 O O . ARG A 1 102 ? -1.799 19.097 6.479 1.00 46.59 102 ARG A O 1
ATOM 829 N N . ASP A 1 103 ? -3.016 18.397 4.712 1.00 48.81 103 ASP A N 1
ATOM 830 C CA . ASP A 1 103 ? -3.842 17.409 5.426 1.00 48.81 103 ASP A CA 1
ATOM 831 C C . ASP A 1 103 ? -3.793 15.995 4.823 1.00 48.81 103 ASP A C 1
ATOM 833 O O . ASP A 1 103 ? -4.822 15.334 4.686 1.00 48.81 103 ASP A O 1
ATOM 837 N N . GLY A 1 104 ? -2.621 15.479 4.451 1.00 51.59 104 GLY A N 1
ATOM 838 C CA . GLY A 1 104 ? -2.575 14.075 4.041 1.00 51.59 104 GLY A CA 1
ATOM 839 C C . GLY A 1 104 ? -1.217 13.401 4.081 1.00 51.59 104 GLY A C 1
ATOM 840 O O . GLY A 1 104 ? -0.159 14.036 4.041 1.00 51.59 104 GLY A O 1
ATOM 841 N N . SER A 1 105 ? -1.283 12.076 4.157 1.00 63.41 105 SER A N 1
ATOM 842 C CA . SER A 1 105 ? -0.127 11.192 4.128 1.00 63.41 105 SER A CA 1
ATOM 843 C C . SER A 1 105 ? 0.377 11.051 2.692 1.00 63.41 105 SER A C 1
ATOM 845 O O . SER A 1 105 ? -0.411 11.108 1.757 1.00 63.41 105 SER A O 1
ATOM 847 N N . LYS A 1 106 ? 1.678 10.816 2.494 1.00 80.38 106 LYS A N 1
ATOM 848 C CA . LYS A 1 106 ? 2.220 10.370 1.192 1.00 80.38 106 LYS A CA 1
ATOM 849 C C . LYS A 1 106 ? 1.816 8.925 0.872 1.00 80.38 106 LYS A C 1
ATOM 851 O O . LYS A 1 106 ? 2.507 8.251 0.127 1.00 80.38 106 LYS A O 1
ATOM 856 N N . ILE A 1 107 ? 0.801 8.389 1.541 1.00 87.19 107 ILE A N 1
ATOM 857 C CA . ILE A 1 107 ? 0.465 6.973 1.538 1.00 87.19 107 ILE A CA 1
ATOM 858 C C . ILE A 1 107 ? -1.022 6.872 1.288 1.00 87.19 107 ILE A C 1
ATOM 860 O O . ILE A 1 107 ? -1.828 7.302 2.111 1.00 87.19 107 ILE A O 1
ATOM 864 N N . HIS A 1 108 ? -1.365 6.279 0.160 1.00 89.81 108 HIS A N 1
ATOM 865 C CA . HIS A 1 108 ? -2.726 6.017 -0.253 1.00 89.81 108 HIS A CA 1
ATOM 866 C C . HIS A 1 108 ? -2.962 4.516 -0.152 1.00 89.81 108 HIS A C 1
ATOM 868 O O . HIS A 1 108 ? -2.190 3.715 -0.675 1.00 89.81 108 HIS A O 1
ATOM 874 N N . LEU A 1 109 ? -4.010 4.132 0.564 1.00 92.38 109 LEU A N 1
ATOM 875 C CA . LEU A 1 109 ? -4.378 2.741 0.789 1.00 92.38 109 LEU A CA 1
ATOM 876 C C . LEU A 1 109 ? -5.657 2.448 0.013 1.00 92.38 109 LEU A C 1
ATOM 878 O O . LEU A 1 109 ? -6.627 3.189 0.167 1.00 92.38 109 LEU A O 1
ATOM 882 N N . TYR A 1 110 ? -5.679 1.355 -0.747 1.00 94.31 110 TYR A N 1
ATOM 883 C CA . TYR A 1 110 ? -6.817 0.948 -1.570 1.00 94.31 110 TYR A CA 1
ATOM 884 C C . TYR A 1 110 ? -7.228 -0.497 -1.275 1.00 94.31 110 TYR A C 1
ATOM 886 O O . TYR A 1 110 ? -6.391 -1.399 -1.204 1.00 94.31 110 TYR A O 1
ATOM 894 N N . ALA A 1 111 ? -8.533 -0.706 -1.121 1.00 93.38 111 ALA A N 1
ATOM 895 C CA . ALA A 1 111 ? -9.156 -1.961 -0.702 1.00 93.38 111 ALA A CA 1
ATOM 896 C C . ALA A 1 111 ? -10.402 -2.334 -1.534 1.00 93.38 111 ALA A C 1
ATOM 898 O O . ALA A 1 111 ? -11.095 -3.284 -1.173 1.00 93.38 111 ALA A O 1
ATOM 899 N N . ASP A 1 112 ? -10.723 -1.593 -2.605 1.00 88.75 112 ASP A N 1
ATOM 900 C CA . ASP A 1 112 ? -11.832 -1.927 -3.512 1.00 88.75 112 ASP A CA 1
ATOM 901 C C . ASP A 1 112 ? -11.336 -2.584 -4.807 1.00 88.75 112 ASP A C 1
ATOM 903 O O . ASP A 1 112 ? -11.045 -1.856 -5.761 1.00 88.75 112 ASP A O 1
ATOM 907 N N . PRO A 1 113 ? -11.303 -3.924 -4.908 1.00 81.50 113 PRO A N 1
ATOM 908 C CA . PRO A 1 113 ? -10.903 -4.592 -6.142 1.00 81.50 113 PRO A CA 1
ATOM 909 C C . PRO A 1 113 ? -11.838 -4.326 -7.329 1.00 81.50 113 PRO A C 1
ATOM 911 O O . PRO A 1 113 ? -11.483 -4.632 -8.462 1.00 81.50 113 PRO A O 1
ATOM 914 N N . HIS A 1 114 ? -13.026 -3.761 -7.104 1.00 82.12 114 HIS A N 1
ATOM 915 C CA . HIS A 1 114 ? -14.002 -3.484 -8.155 1.00 82.12 114 HIS A CA 1
ATOM 916 C C . HIS A 1 114 ? -13.980 -2.032 -8.639 1.00 82.12 114 HIS A C 1
ATOM 918 O O . HIS A 1 114 ? -14.663 -1.701 -9.612 1.00 82.12 114 HIS A O 1
ATOM 924 N N . SER A 1 115 ? -13.208 -1.157 -7.991 1.00 83.19 115 SER A N 1
ATOM 925 C CA . SER A 1 115 ? -13.068 0.228 -8.435 1.00 83.19 115 SER A CA 1
ATOM 926 C C . SER A 1 115 ? -12.137 0.331 -9.647 1.00 83.19 115 SER A C 1
ATOM 928 O O . SER A 1 115 ? -11.141 -0.386 -9.759 1.00 83.19 115 SER A O 1
ATOM 930 N N . PHE A 1 116 ? -12.451 1.253 -10.562 1.00 77.12 116 PHE A N 1
ATOM 931 C CA . PHE A 1 116 ? -11.644 1.484 -11.763 1.00 77.12 116 PHE A CA 1
ATOM 932 C C . PHE A 1 116 ? -10.202 1.893 -11.422 1.00 77.12 116 PHE A C 1
ATOM 934 O O . PHE A 1 116 ? -9.259 1.370 -12.019 1.00 77.12 116 PHE A O 1
ATOM 941 N N . ASP A 1 117 ? -10.037 2.782 -10.440 1.00 81.44 117 ASP A N 1
ATOM 942 C CA . ASP A 1 117 ? -8.726 3.280 -10.009 1.00 81.44 117 ASP A CA 1
ATOM 943 C C . ASP A 1 117 ? -7.876 2.165 -9.386 1.00 81.44 117 ASP A C 1
ATOM 945 O O . ASP A 1 117 ? -6.685 2.060 -9.679 1.00 81.44 117 ASP A O 1
ATOM 949 N N . TYR A 1 118 ? -8.492 1.275 -8.595 1.00 89.19 118 TYR A N 1
ATOM 950 C CA . TYR A 1 118 ? -7.810 0.096 -8.063 1.00 89.19 118 TYR A CA 1
ATOM 951 C C . TYR A 1 118 ? -7.365 -0.842 -9.176 1.00 89.19 118 TYR A C 1
ATOM 953 O O . TYR A 1 118 ? -6.188 -1.185 -9.235 1.00 89.19 118 TYR A O 1
ATOM 961 N N . GLN A 1 119 ? -8.287 -1.266 -10.048 1.00 87.38 119 GLN A N 1
ATOM 962 C CA . GLN A 1 119 ? -7.975 -2.283 -11.052 1.00 87.38 119 GLN A CA 1
ATOM 963 C C . GLN A 1 119 ? -6.891 -1.777 -12.004 1.00 87.38 119 GLN A C 1
ATOM 965 O O . GLN A 1 119 ? -5.917 -2.477 -12.256 1.00 87.38 119 GLN A O 1
ATOM 970 N N . THR A 1 120 ? -7.008 -0.523 -12.448 1.00 87.94 120 THR A N 1
ATOM 971 C CA . THR A 1 120 ? -6.006 0.114 -13.311 1.00 87.94 120 THR A CA 1
ATOM 972 C C . THR A 1 120 ? -4.648 0.211 -12.613 1.00 87.94 120 THR A C 1
ATOM 974 O O . THR A 1 120 ? -3.621 -0.077 -13.228 1.00 87.94 120 THR A O 1
ATOM 977 N N . GLY A 1 121 ? -4.630 0.590 -11.330 1.00 87.25 121 GLY A N 1
ATOM 978 C CA . GLY A 1 121 ? -3.406 0.670 -10.534 1.00 87.25 121 GLY A CA 1
ATOM 979 C C . GLY A 1 121 ? -2.732 -0.690 -10.352 1.00 87.25 121 GLY A C 1
ATOM 980 O O . GLY A 1 121 ? -1.533 -0.820 -10.600 1.00 87.25 121 GLY A O 1
ATOM 981 N N . VAL A 1 122 ? -3.498 -1.718 -9.979 1.00 90.06 122 VAL A N 1
ATOM 982 C CA . VAL A 1 122 ? -2.987 -3.085 -9.824 1.00 90.06 122 VAL A CA 1
ATOM 983 C C . VAL A 1 122 ? -2.463 -3.620 -11.151 1.00 90.06 122 VAL A C 1
ATOM 985 O O . VAL A 1 122 ? -1.299 -4.008 -11.200 1.00 90.06 122 VAL A O 1
ATOM 988 N N . ASP A 1 123 ? -3.246 -3.566 -12.230 1.00 90.50 123 ASP A N 1
ATOM 989 C CA . ASP A 1 123 ? -2.843 -4.075 -13.548 1.00 90.50 123 ASP A CA 1
ATOM 990 C C . ASP A 1 123 ? -1.540 -3.426 -14.031 1.00 90.50 123 ASP A C 1
ATOM 992 O O . ASP A 1 123 ? -0.632 -4.099 -14.529 1.00 90.50 123 ASP A O 1
ATOM 996 N N . TYR A 1 124 ? -1.418 -2.109 -13.849 1.00 90.50 124 TYR A N 1
ATOM 997 C CA . TYR A 1 124 ? -0.212 -1.377 -14.211 1.00 90.50 124 TYR A CA 1
ATOM 998 C C . TYR A 1 124 ? 1.002 -1.820 -13.383 1.00 90.50 124 TYR A C 1
ATOM 1000 O O . TYR A 1 124 ? 2.077 -2.070 -13.938 1.00 90.50 124 TYR A O 1
ATOM 1008 N N . LEU A 1 125 ? 0.851 -1.952 -12.064 1.00 90.62 125 LEU A N 1
ATOM 1009 C CA . LEU A 1 125 ? 1.944 -2.371 -11.188 1.00 90.62 125 LEU A CA 1
ATOM 1010 C C . LEU A 1 125 ? 2.342 -3.830 -11.422 1.00 90.62 125 LEU A C 1
ATOM 1012 O O . LEU A 1 125 ? 3.531 -4.150 -11.404 1.00 90.62 125 LEU A O 1
ATOM 1016 N N . GLU A 1 126 ? 1.388 -4.714 -11.695 1.00 91.12 126 GLU A N 1
ATOM 1017 C CA . GLU A 1 1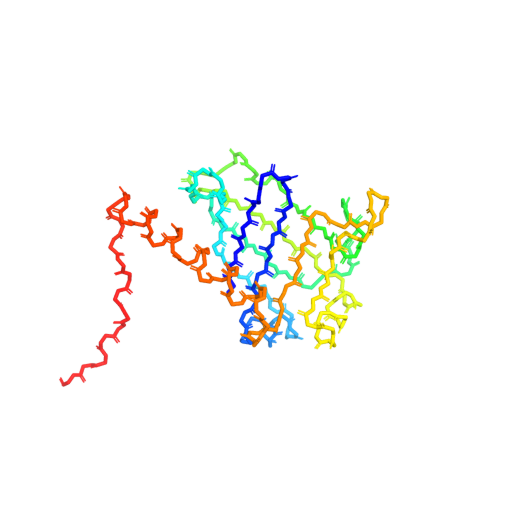26 ? 1.668 -6.103 -12.050 1.00 91.12 126 GLU A CA 1
ATOM 1018 C C . GLU A 1 126 ? 2.400 -6.211 -13.387 1.00 91.12 126 GLU A C 1
ATOM 1020 O O . GLU A 1 126 ? 3.398 -6.928 -13.480 1.00 91.12 126 GLU A O 1
ATOM 1025 N N . PHE A 1 127 ? 1.994 -5.428 -14.391 1.00 90.25 127 PHE A N 1
ATOM 1026 C CA . PHE A 1 127 ? 2.739 -5.312 -15.643 1.00 90.25 127 PHE A CA 1
ATOM 1027 C C . PHE A 1 127 ? 4.190 -4.869 -15.396 1.00 90.25 127 PHE A C 1
ATOM 1029 O O . PHE A 1 127 ? 5.128 -5.476 -15.925 1.00 90.25 127 PHE A O 1
ATOM 1036 N N . CYS A 1 128 ? 4.392 -3.845 -14.560 1.00 88.06 128 CYS A N 1
ATOM 1037 C CA . CYS A 1 128 ? 5.726 -3.363 -14.205 1.00 88.06 128 CYS A CA 1
ATOM 1038 C C . CYS A 1 128 ? 6.552 -4.450 -13.502 1.00 88.06 128 CYS A C 1
ATOM 1040 O O . CYS A 1 128 ? 7.693 -4.701 -13.894 1.00 88.06 128 CYS A O 1
ATOM 1042 N N . ARG A 1 129 ? 5.976 -5.125 -12.497 1.00 88.81 129 ARG A N 1
ATOM 1043 C CA . ARG A 1 129 ? 6.604 -6.239 -11.768 1.00 88.81 129 ARG A CA 1
ATOM 1044 C C . ARG A 1 129 ? 7.093 -7.305 -12.737 1.00 88.81 129 ARG A C 1
ATOM 1046 O O . ARG A 1 129 ? 8.253 -7.707 -12.687 1.00 88.81 129 ARG A O 1
ATOM 1053 N N . ASP A 1 130 ? 6.216 -7.748 -13.626 1.00 88.31 130 ASP A N 1
ATOM 1054 C CA . ASP A 1 130 ? 6.500 -8.843 -14.543 1.00 88.31 130 ASP A CA 1
ATOM 1055 C C . ASP A 1 130 ? 7.581 -8.456 -15.561 1.00 88.31 130 ASP A C 1
ATOM 1057 O O . ASP A 1 130 ? 8.452 -9.270 -15.880 1.00 88.31 130 ASP A O 1
ATOM 1061 N N . LEU A 1 131 ? 7.583 -7.203 -16.030 1.00 85.88 131 LEU A N 1
ATOM 1062 C CA . LEU A 1 131 ? 8.647 -6.671 -16.880 1.00 85.88 131 LEU A CA 1
ATOM 1063 C C . LEU A 1 131 ? 10.003 -6.680 -16.159 1.00 85.88 131 LEU A C 1
ATOM 1065 O O . LEU A 1 131 ? 10.995 -7.130 -16.734 1.00 85.88 131 LEU A O 1
ATOM 1069 N N . ILE A 1 132 ? 10.040 -6.247 -14.896 1.00 83.38 132 ILE A N 1
ATOM 1070 C CA . ILE A 1 132 ? 11.262 -6.234 -14.080 1.00 83.38 132 ILE A CA 1
ATOM 1071 C C . ILE A 1 132 ? 11.788 -7.656 -13.856 1.00 83.38 132 ILE A C 1
ATOM 1073 O O . ILE A 1 132 ? 12.987 -7.906 -13.998 1.00 83.38 132 ILE A O 1
ATOM 1077 N N . LEU A 1 133 ? 10.910 -8.605 -13.518 1.00 82.69 133 LEU A N 1
ATOM 1078 C CA . LEU A 1 133 ? 11.302 -10.001 -13.300 1.00 82.69 133 LEU A CA 1
ATOM 1079 C C . LEU A 1 133 ? 11.903 -10.617 -14.573 1.00 82.69 133 LEU A C 1
ATOM 1081 O O . LEU A 1 133 ? 12.945 -11.273 -14.504 1.00 82.69 133 LEU A O 1
ATOM 1085 N N . ARG A 1 134 ? 11.307 -10.333 -15.741 1.00 82.56 134 ARG A N 1
ATOM 1086 C CA . ARG A 1 134 ? 11.820 -10.773 -17.050 1.00 82.56 134 ARG A CA 1
ATOM 1087 C C . ARG A 1 134 ? 13.187 -10.171 -17.375 1.00 82.56 134 ARG A C 1
ATOM 1089 O O . ARG A 1 134 ? 14.066 -10.900 -17.820 1.00 82.56 134 ARG A O 1
ATOM 1096 N N . GLN A 1 135 ? 13.382 -8.872 -17.143 1.00 80.00 135 GLN A N 1
ATOM 1097 C CA . GLN A 1 135 ? 14.659 -8.193 -17.409 1.00 80.00 135 GLN A CA 1
ATOM 1098 C C . GLN A 1 135 ? 15.814 -8.741 -16.560 1.00 80.00 135 GLN A C 1
ATOM 1100 O O . GLN A 1 135 ? 16.955 -8.751 -17.014 1.00 80.00 135 GLN A O 1
ATOM 1105 N N . ASN A 1 136 ? 15.519 -9.236 -15.356 1.00 73.38 136 ASN A N 1
ATOM 1106 C CA . ASN A 1 136 ? 16.516 -9.758 -14.422 1.00 73.38 136 ASN A CA 1
ATOM 1107 C C . ASN A 1 136 ? 16.746 -11.279 -14.527 1.00 73.38 136 ASN A C 1
ATOM 1109 O O . ASN A 1 136 ? 17.440 -11.841 -13.682 1.00 73.38 136 ASN A O 1
ATOM 1113 N N . ASN A 1 137 ? 16.182 -11.962 -15.535 1.00 69.62 137 ASN A N 1
ATOM 1114 C CA . ASN A 1 137 ? 16.219 -13.429 -15.671 1.00 69.62 137 ASN A CA 1
ATOM 1115 C C . ASN A 1 137 ? 15.736 -14.182 -14.413 1.00 69.62 137 ASN A C 1
ATOM 1117 O O . ASN A 1 137 ? 16.170 -15.306 -14.155 1.00 69.62 137 ASN A O 1
ATOM 1121 N N . ILE A 1 138 ? 14.839 -13.586 -13.623 1.00 58.72 138 ILE A N 1
ATOM 1122 C CA . ILE A 1 138 ? 14.226 -14.265 -12.480 1.00 58.72 138 ILE A CA 1
ATOM 1123 C C . ILE A 1 138 ? 13.057 -15.076 -13.046 1.00 58.72 138 ILE A C 1
ATOM 1125 O O . ILE A 1 138 ? 12.088 -14.474 -13.519 1.00 58.72 138 ILE A O 1
ATOM 1129 N N . PRO A 1 139 ? 13.122 -16.421 -13.066 1.00 52.84 139 PRO A N 1
ATOM 1130 C CA . PRO A 1 139 ? 12.038 -17.212 -13.623 1.00 52.84 139 PRO A CA 1
ATOM 1131 C C . PRO A 1 139 ? 10.752 -16.949 -12.825 1.00 52.84 139 PRO A C 1
ATOM 1133 O O . PRO A 1 139 ? 10.809 -16.858 -11.593 1.00 52.84 139 PRO A O 1
ATOM 1136 N N . PRO A 1 140 ? 9.589 -16.826 -13.491 1.00 52.88 140 PRO A N 1
ATOM 1137 C CA . PRO A 1 140 ? 8.320 -16.756 -12.783 1.00 52.88 140 PRO A CA 1
ATOM 1138 C C . PRO A 1 140 ? 8.202 -18.004 -11.906 1.00 52.88 140 PRO A C 1
ATOM 1140 O O . PRO A 1 140 ? 8.456 -19.115 -12.376 1.00 52.88 140 PRO A O 1
ATOM 1143 N N . LYS A 1 141 ? 7.854 -17.833 -10.624 1.00 47.81 141 LYS A N 1
ATOM 1144 C CA . LYS A 1 141 ? 7.541 -18.976 -9.762 1.00 47.81 141 LYS A CA 1
ATOM 1145 C C . LYS A 1 141 ? 6.340 -19.684 -10.379 1.00 47.81 141 LYS A C 1
ATOM 1147 O O . LYS A 1 141 ? 5.216 -19.208 -10.255 1.00 47.81 141 LYS A O 1
ATOM 1152 N N . THR A 1 142 ? 6.581 -20.797 -11.064 1.00 50.00 142 THR A N 1
ATOM 1153 C CA . THR A 1 142 ? 5.525 -21.731 -11.440 1.00 50.00 142 THR A CA 1
ATOM 1154 C C . THR A 1 142 ? 4.784 -22.106 -10.159 1.00 50.00 142 THR A C 1
ATOM 1156 O O . THR A 1 142 ? 5.446 -22.529 -9.203 1.00 50.00 142 THR A O 1
ATOM 1159 N N . PRO A 1 143 ? 3.451 -21.937 -10.090 1.00 43.84 143 PRO A N 1
ATOM 1160 C CA . PRO A 1 143 ? 2.693 -22.524 -8.999 1.00 43.84 143 PRO A CA 1
ATOM 1161 C C . PRO A 1 143 ? 2.983 -24.032 -8.981 1.00 43.84 143 PRO A C 1
ATOM 1163 O O . PRO A 1 143 ? 3.230 -24.604 -10.052 1.00 43.84 143 PRO A O 1
ATOM 1166 N N . PRO A 1 144 ? 3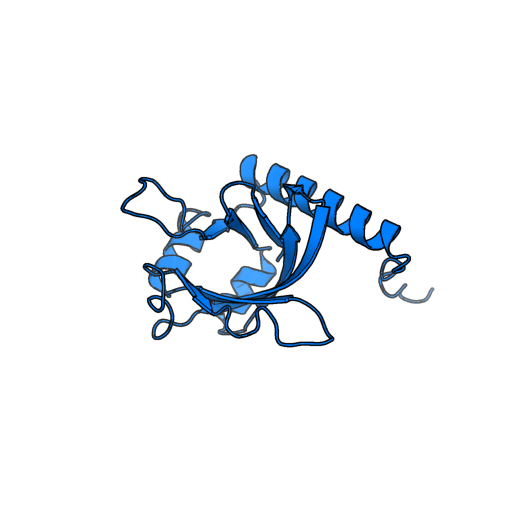.028 -24.670 -7.796 1.00 43.69 144 PRO A N 1
ATOM 1167 C CA . PRO A 1 144 ? 3.186 -26.112 -7.726 1.00 43.69 144 PRO A CA 1
ATOM 1168 C C . PRO A 1 144 ? 2.107 -26.725 -8.616 1.00 43.69 144 PRO A C 1
ATOM 1170 O O . PRO A 1 144 ? 0.916 -26.516 -8.405 1.00 43.69 144 PRO A O 1
ATOM 1173 N N . CYS A 1 145 ? 2.538 -27.391 -9.684 1.00 50.50 145 CYS A N 1
ATOM 1174 C CA . CYS A 1 145 ? 1.649 -28.244 -10.443 1.00 50.50 145 CYS A CA 1
ATOM 1175 C C . CYS A 1 145 ? 1.322 -29.390 -9.496 1.00 50.50 145 CYS A C 1
ATOM 1177 O O . CYS A 1 145 ? 2.188 -30.228 -9.235 1.00 50.50 145 CYS A O 1
ATOM 1179 N N . ASP A 1 146 ? 0.118 -29.373 -8.931 1.00 52.91 146 ASP A N 1
ATOM 1180 C CA . ASP A 1 146 ? -0.422 -30.543 -8.260 1.00 52.91 146 ASP A CA 1
ATOM 1181 C C . ASP A 1 146 ? -0.338 -31.700 -9.256 1.00 52.91 146 ASP A C 1
ATOM 1183 O O . ASP A 1 146 ? -0.829 -31.614 -10.386 1.00 52.91 146 ASP A O 1
ATOM 1187 N N . GLY A 1 147 ? 0.431 -32.714 -8.863 1.00 53.97 147 GLY A N 1
ATOM 1188 C CA . GLY A 1 147 ? 0.784 -33.843 -9.706 1.00 53.97 147 GLY A CA 1
ATOM 1189 C C . GLY A 1 147 ? -0.459 -34.522 -10.265 1.00 53.97 147 GLY A C 1
ATOM 1190 O O . GLY A 1 147 ? -1.392 -34.832 -9.524 1.00 53.97 147 GLY A O 1
ATOM 1191 N N . VAL A 1 148 ? -0.435 -34.740 -11.579 1.00 43.91 148 VAL A N 1
ATOM 1192 C CA . VAL A 1 148 ? -1.292 -35.712 -12.268 1.00 43.91 148 VAL A CA 1
ATOM 1193 C C . VAL A 1 148 ? -0.833 -37.119 -11.907 1.00 43.91 148 VAL A C 1
ATOM 1195 O O . VAL A 1 148 ? 0.403 -37.333 -11.892 1.00 43.91 148 VAL A O 1
#

Radius of gyration: 15.66 Å; chains: 1; bounding box: 38×56×36 Å

Foldseek 3Di:
DEWEQEPVRQIEAEDDPVRLVCQVVFHKDKYWYAHQVVLDGQDMEIEHEDQVCCVVPFHQKDKDQPVQPPDPRGGYIYMYGYPVQSVVCVVVQKGQDDPDPVHGDSYIYGRDCPDPVNVVVVVSRVVSVVVNCVVVVNDPPDDPPPDD

pLDDT: mean 81.31, std 15.39, range [42.59, 96.56]

Secondary structure (DSSP, 8-state):
-EEEE-TT--EEEE--HHHHHHHHTT--EEEEEEETTTTEEEEEEEEEE-TTTTTSSSSSEEEE-TTTT--TT-EEEEEEE-HHHHHHHHHHSEE---SSTTS--SEEEE--TTSHHHHHHHHHHHHHHHHHHHHTT-----------